Protein AF-A0A1Z9D468-F1 (afdb_monomer)

Structure (mmCIF, N/CA/C/O backbone):
data_AF-A0A1Z9D468-F1
#
_entry.id   AF-A0A1Z9D468-F1
#
loop_
_atom_site.group_PDB
_atom_site.id
_atom_site.type_symbol
_atom_site.label_atom_id
_atom_site.label_alt_id
_atom_site.label_comp_id
_atom_site.label_asym_id
_atom_site.label_entity_id
_atom_site.label_seq_id
_atom_site.pdbx_PDB_ins_code
_atom_site.Cartn_x
_atom_site.Cartn_y
_atom_site.Cartn_z
_atom_site.occupancy
_atom_site.B_iso_or_equiv
_atom_site.auth_seq_id
_atom_site.auth_comp_id
_atom_site.auth_asym_id
_atom_site.auth_atom_id
_atom_site.pdbx_PDB_model_num
ATOM 1 N N . MET A 1 1 ? -18.197 -8.336 -10.002 1.00 82.06 1 MET A N 1
ATOM 2 C CA . MET A 1 1 ? -16.817 -7.902 -10.384 1.00 82.06 1 MET A CA 1
ATOM 3 C C . MET A 1 1 ? -15.793 -8.943 -9.908 1.00 82.06 1 MET A C 1
ATOM 5 O O . MET A 1 1 ? -16.173 -9.782 -9.107 1.00 82.06 1 MET A O 1
ATOM 9 N N . ALA A 1 2 ? -14.522 -8.925 -10.345 1.00 93.06 2 ALA A N 1
ATOM 10 C CA . ALA A 1 2 ? -13.525 -9.952 -9.967 1.00 93.06 2 ALA A CA 1
ATOM 11 C C . ALA A 1 2 ? -13.364 -10.155 -8.443 1.00 93.06 2 ALA A C 1
ATOM 13 O O . ALA A 1 2 ? -13.238 -11.284 -7.984 1.00 93.06 2 ALA A O 1
ATOM 14 N N . LEU A 1 3 ? -13.423 -9.071 -7.659 1.00 93.06 3 LEU A N 1
ATOM 15 C CA . LEU A 1 3 ? -13.368 -9.134 -6.194 1.00 93.06 3 LEU A CA 1
ATOM 16 C C . LEU A 1 3 ? -14.622 -9.773 -5.576 1.00 93.06 3 LEU A C 1
ATOM 18 O O . LEU A 1 3 ? -14.521 -10.498 -4.600 1.00 93.06 3 LEU A O 1
ATOM 22 N N . GLU A 1 4 ? -15.788 -9.513 -6.159 1.00 94.69 4 GLU A N 1
ATOM 23 C CA . GLU A 1 4 ? -17.077 -10.074 -5.728 1.00 94.69 4 GLU A CA 1
ATOM 24 C C . GLU A 1 4 ? -17.076 -11.596 -5.880 1.00 94.69 4 GLU A C 1
ATOM 26 O O . GLU A 1 4 ? -17.264 -12.304 -4.902 1.00 94.69 4 GLU A O 1
ATOM 31 N N . ALA A 1 5 ? -16.709 -12.087 -7.070 1.00 97.38 5 ALA A N 1
ATOM 32 C CA . ALA A 1 5 ? -16.614 -13.521 -7.336 1.00 97.38 5 ALA A CA 1
ATOM 33 C C . ALA A 1 5 ? -15.569 -14.220 -6.446 1.00 97.38 5 ALA A C 1
ATOM 35 O O . ALA A 1 5 ? -15.749 -15.375 -6.077 1.00 97.38 5 ALA A O 1
ATOM 36 N N . TYR A 1 6 ? -14.479 -13.529 -6.085 1.00 96.25 6 TYR A N 1
ATOM 37 C CA . TYR A 1 6 ? -13.516 -14.045 -5.110 1.00 96.25 6 TYR A CA 1
ATOM 38 C C . TYR A 1 6 ? -14.128 -14.135 -3.708 1.00 96.25 6 TYR A C 1
ATOM 40 O O . TYR A 1 6 ? -13.966 -15.151 -3.045 1.00 96.25 6 TYR A O 1
ATOM 48 N N . CYS A 1 7 ? -14.825 -13.091 -3.254 1.00 96.25 7 CYS A N 1
ATOM 49 C CA . CYS A 1 7 ? -15.435 -13.053 -1.925 1.00 96.25 7 CYS A CA 1
ATOM 50 C C . CYS A 1 7 ? -16.593 -14.048 -1.760 1.00 96.25 7 CYS A C 1
ATOM 52 O O . CYS A 1 7 ? -16.823 -14.483 -0.634 1.00 96.25 7 CYS A O 1
ATOM 54 N N . ASP A 1 8 ? -17.287 -14.407 -2.845 1.00 96.94 8 ASP A N 1
ATOM 55 C CA . ASP A 1 8 ? -18.344 -15.425 -2.833 1.00 96.94 8 ASP A CA 1
ATOM 56 C C . ASP A 1 8 ? -17.792 -16.818 -2.478 1.00 96.94 8 ASP A C 1
ATOM 58 O O . ASP A 1 8 ? -18.414 -17.550 -1.711 1.00 96.94 8 ASP A O 1
ATOM 62 N N . GLU A 1 9 ? -16.608 -17.169 -2.994 1.00 98.25 9 GLU A N 1
ATOM 63 C CA . GLU A 1 9 ? -15.946 -18.458 -2.728 1.00 98.25 9 GLU A CA 1
ATOM 64 C C . GLU A 1 9 ? -15.033 -18.403 -1.490 1.00 98.25 9 GLU A C 1
ATOM 66 O O . GLU A 1 9 ? -14.946 -19.355 -0.716 1.00 98.25 9 GLU A O 1
ATOM 71 N N . TRP A 1 10 ? -14.336 -17.280 -1.289 1.00 97.31 10 TRP A N 1
ATOM 72 C CA . TRP A 1 10 ? -13.367 -17.088 -0.212 1.00 97.31 10 TRP A CA 1
ATOM 73 C C . TRP A 1 10 ? -13.510 -15.707 0.446 1.00 97.31 10 TRP A C 1
ATOM 75 O O . TRP A 1 10 ? -12.796 -14.756 0.093 1.00 97.31 10 TRP A O 1
ATOM 85 N N . PRO A 1 11 ? -14.403 -15.575 1.442 1.00 96.38 11 PRO A N 1
ATOM 86 C CA . PRO A 1 11 ? -14.669 -14.302 2.094 1.00 96.38 11 PRO A CA 1
ATOM 87 C C . PRO A 1 11 ? -13.406 -13.673 2.687 1.00 96.38 11 PRO A C 1
ATOM 89 O O . PRO A 1 11 ? -12.646 -14.301 3.431 1.00 96.38 11 PRO A O 1
ATOM 92 N N . LEU A 1 12 ? -13.184 -12.396 2.378 1.00 95.69 12 LEU A N 1
ATOM 93 C CA . LEU A 1 12 ? -12.132 -11.620 3.022 1.00 95.69 12 LEU A CA 1
ATOM 94 C C . LEU A 1 12 ? -12.514 -11.332 4.474 1.00 95.69 12 LEU A C 1
ATOM 96 O O . LEU A 1 12 ? -13.668 -11.042 4.780 1.00 95.69 12 LEU A O 1
ATOM 100 N N . SER A 1 13 ? -11.528 -11.372 5.367 1.00 95.56 13 SER A N 1
ATOM 101 C CA . SER A 1 13 ? -11.760 -11.100 6.783 1.00 95.56 13 SER A CA 1
ATOM 102 C C . SER A 1 13 ? -12.219 -9.665 7.029 1.00 95.56 13 SER A C 1
ATOM 104 O O . SER A 1 13 ? -11.827 -8.733 6.316 1.00 95.56 13 SER A O 1
ATOM 106 N N . ASP A 1 14 ? -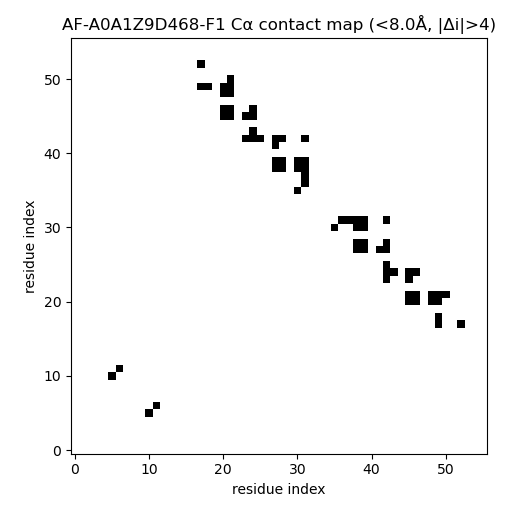12.986 -9.479 8.100 1.00 94.00 14 ASP A N 1
ATOM 107 C CA . ASP A 1 14 ? -13.508 -8.176 8.50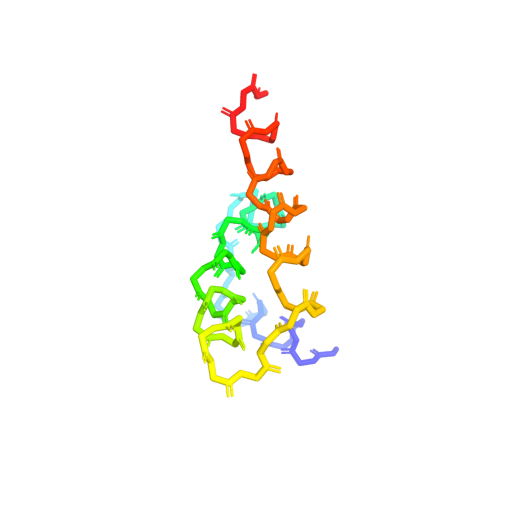1 1.00 94.00 14 ASP A CA 1
ATOM 108 C C . ASP A 1 14 ? -12.430 -7.087 8.500 1.00 94.00 14 ASP A C 1
ATOM 110 O O . ASP A 1 14 ? -11.257 -7.300 8.838 1.00 94.00 14 ASP A O 1
ATOM 114 N N . GLY A 1 15 ? -12.821 -5.894 8.054 1.00 91.50 15 GLY A N 1
ATOM 115 C CA . GLY A 1 15 ? -11.924 -4.747 7.955 1.00 91.50 15 GLY A CA 1
ATOM 116 C C . GLY A 1 15 ? -10.865 -4.841 6.848 1.00 91.50 15 GLY A C 1
ATOM 117 O O . GLY A 1 15 ? -9.951 -4.016 6.844 1.00 91.50 15 GLY A O 1
ATOM 118 N N . TYR A 1 16 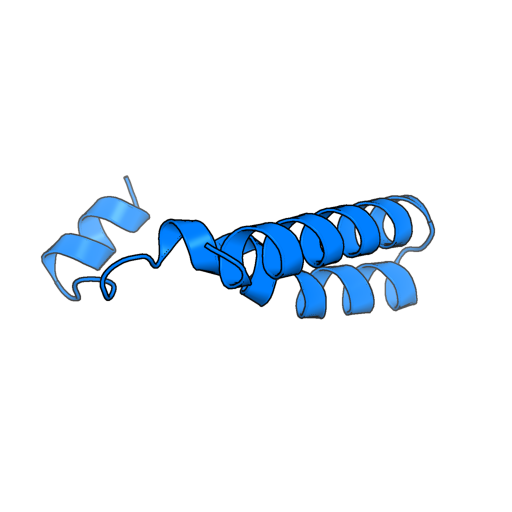? -10.954 -5.786 5.896 1.00 94.00 16 TYR A N 1
ATOM 119 C CA . TYR A 1 16 ? -9.970 -5.891 4.802 1.00 94.00 16 TYR A CA 1
ATOM 120 C C . TYR A 1 16 ? -9.787 -4.569 4.047 1.00 94.00 16 TYR A C 1
ATOM 122 O O . TYR A 1 16 ? -8.658 -4.191 3.739 1.00 94.00 16 TYR A O 1
ATOM 130 N N . ALA A 1 17 ? -10.876 -3.826 3.819 1.00 92.69 17 ALA A N 1
ATOM 131 C CA . ALA A 1 17 ? -10.846 -2.549 3.115 1.00 92.69 17 ALA A CA 1
ATOM 132 C C . ALA A 1 17 ? -9.937 -1.523 3.819 1.00 92.69 17 ALA A C 1
ATOM 134 O O . ALA A 1 17 ? -9.215 -0.774 3.163 1.00 92.69 17 ALA A O 1
ATOM 135 N N . ALA A 1 18 ? -9.897 -1.534 5.157 1.00 93.19 18 ALA A N 1
ATOM 136 C CA . ALA A 1 18 ? -9.021 -0.661 5.935 1.00 93.19 18 ALA A CA 1
ATOM 137 C C . ALA A 1 18 ? -7.536 -1.053 5.818 1.00 93.19 18 ALA A C 1
ATOM 139 O O . ALA A 1 18 ? -6.664 -0.193 5.957 1.00 93.19 18 ALA A O 1
ATOM 140 N N . ARG A 1 19 ? -7.246 -2.328 5.518 1.00 95.19 19 ARG A N 1
ATOM 141 C CA . ARG A 1 19 ? -5.889 -2.875 5.356 1.00 95.19 19 ARG A CA 1
ATOM 142 C C . ARG A 1 19 ? -5.339 -2.768 3.932 1.00 95.19 19 ARG A C 1
ATOM 144 O O . ARG A 1 19 ? -4.160 -3.044 3.735 1.00 95.19 19 ARG A O 1
ATOM 151 N N . VAL A 1 20 ? -6.133 -2.335 2.947 1.00 95.94 20 VAL A N 1
ATOM 152 C CA . VAL A 1 20 ? -5.666 -2.202 1.553 1.00 95.94 20 VAL A CA 1
ATOM 153 C C . VAL A 1 20 ? -4.425 -1.315 1.472 1.00 95.94 20 VAL A C 1
ATOM 155 O O . VAL A 1 20 ? -3.401 -1.750 0.956 1.00 95.94 20 VAL A O 1
ATOM 158 N N . GLU A 1 21 ? -4.468 -0.115 2.056 1.00 97.44 21 GLU A N 1
ATOM 159 C CA . GLU A 1 21 ? -3.328 0.815 2.025 1.00 97.44 21 GLU A CA 1
ATOM 160 C C . GLU A 1 21 ? -2.089 0.251 2.718 1.00 97.44 21 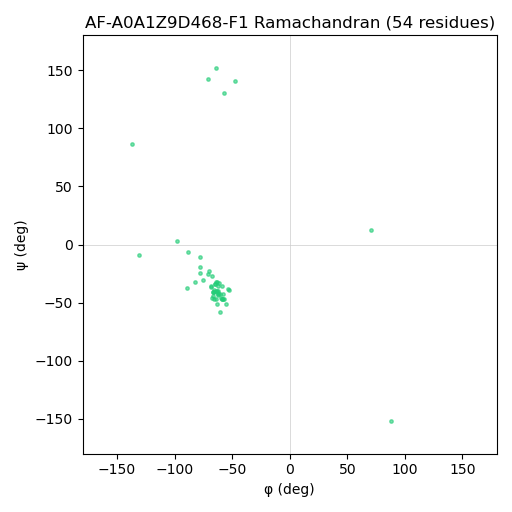GLU A C 1
ATOM 162 O O . GLU A 1 21 ? -0.976 0.458 2.242 1.00 97.44 21 GLU A O 1
ATOM 167 N N . LEU A 1 22 ? -2.274 -0.511 3.802 1.00 97.06 22 LEU A N 1
ATOM 168 C CA . LEU A 1 22 ? -1.176 -1.199 4.480 1.00 97.06 22 LEU A CA 1
ATOM 169 C C . LEU A 1 22 ? -0.478 -2.177 3.525 1.00 97.06 22 LEU A C 1
ATOM 171 O O . LEU A 1 22 ? 0.748 -2.168 3.425 1.00 97.06 22 LEU A O 1
ATOM 175 N N . HIS A 1 23 ? -1.249 -2.974 2.784 1.00 97.56 23 HIS A N 1
ATOM 176 C CA . HIS A 1 23 ? -0.706 -3.910 1.800 1.00 97.56 23 HIS A CA 1
ATOM 177 C C . HIS A 1 23 ? -0.115 -3.217 0.561 1.00 97.56 23 HIS A C 1
ATOM 179 O O . H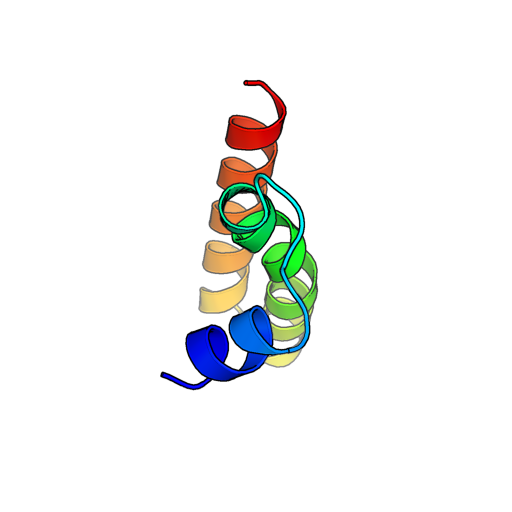IS A 1 23 ? 0.765 -3.786 -0.080 1.00 97.56 23 HIS A O 1
ATOM 185 N N . GLN A 1 24 ? -0.528 -1.985 0.244 1.00 98.25 24 GLN A N 1
ATOM 186 C CA . GLN A 1 24 ? 0.024 -1.211 -0.875 1.00 98.25 24 GLN A CA 1
ATOM 187 C C . GLN A 1 24 ? 1.387 -0.568 -0.577 1.00 98.25 24 GLN A C 1
ATOM 189 O O . GLN A 1 24 ? 2.115 -0.245 -1.515 1.00 98.25 24 GLN A O 1
ATOM 194 N N . VAL A 1 25 ? 1.788 -0.408 0.692 1.00 98.38 25 VAL A N 1
ATOM 195 C CA . VAL A 1 25 ? 3.078 0.230 1.030 1.00 98.38 25 VAL A CA 1
ATOM 196 C C . VAL A 1 25 ? 4.258 -0.503 0.384 1.00 98.38 25 VAL A C 1
ATOM 198 O O . VAL A 1 25 ? 5.109 0.137 -0.232 1.00 98.38 25 VAL A O 1
ATOM 201 N N . TYR A 1 26 ? 4.299 -1.836 0.479 1.00 98.50 26 TYR A N 1
ATOM 202 C CA . TYR A 1 26 ? 5.392 -2.640 -0.076 1.00 98.50 26 TYR A CA 1
ATOM 203 C C . TYR A 1 26 ? 5.554 -2.486 -1.602 1.00 98.50 26 TYR A C 1
ATOM 205 O O . TYR A 1 26 ? 6.628 -2.049 -2.027 1.00 98.50 26 TYR A O 1
ATOM 213 N N . PRO A 1 27 ? 4.539 -2.767 -2.447 1.00 98.50 27 PRO A N 1
ATOM 214 C CA . PRO A 1 27 ? 4.697 -2.641 -3.895 1.00 98.50 27 PRO A CA 1
ATOM 215 C C . PRO A 1 27 ? 4.968 -1.196 -4.333 1.00 98.50 27 PRO A C 1
ATOM 217 O O . PRO A 1 27 ? 5.733 -0.978 -5.269 1.00 98.50 27 PRO A O 1
ATOM 220 N N . LEU A 1 28 ? 4.420 -0.190 -3.640 1.00 98.62 28 LEU A N 1
ATOM 221 C CA . LEU A 1 28 ? 4.698 1.212 -3.963 1.00 98.62 28 LEU A CA 1
ATOM 222 C C . LEU A 1 28 ? 6.144 1.615 -3.655 1.00 98.62 28 LEU A C 1
ATOM 224 O O . LEU A 1 28 ? 6.727 2.383 -4.418 1.00 98.62 28 LEU A O 1
ATOM 228 N N . LEU A 1 29 ? 6.747 1.090 -2.584 1.00 98.56 29 LEU A N 1
ATOM 229 C CA . LEU A 1 29 ? 8.175 1.285 -2.316 1.00 98.56 29 LEU A CA 1
ATOM 230 C C . LEU A 1 29 ? 9.045 0.590 -3.368 1.00 98.56 29 LEU A C 1
ATOM 232 O O . LEU A 1 29 ? 10.004 1.191 -3.848 1.00 98.56 29 LEU A O 1
ATOM 236 N N . VAL A 1 30 ? 8.681 -0.628 -3.784 1.00 98.62 30 VAL A N 1
ATOM 237 C CA . VAL A 1 30 ? 9.349 -1.319 -4.901 1.00 98.62 30 VAL A CA 1
ATOM 238 C C . VAL A 1 30 ? 9.280 -0.465 -6.169 1.00 98.62 30 VAL A C 1
ATOM 240 O O . VAL A 1 30 ? 10.301 -0.222 -6.807 1.00 98.62 30 VAL A O 1
ATOM 243 N N . HIS A 1 31 ? 8.111 0.080 -6.506 1.00 98.62 31 HIS A N 1
ATOM 244 C CA . HIS A 1 31 ? 7.965 0.969 -7.658 1.00 98.62 31 HIS A CA 1
ATOM 245 C C . HIS A 1 31 ? 8.731 2.285 -7.508 1.00 98.62 31 HIS A C 1
ATOM 247 O O . HIS A 1 31 ? 9.246 2.799 -8.494 1.00 98.62 31 HIS A O 1
ATOM 253 N N . ALA A 1 32 ? 8.852 2.831 -6.299 1.00 98.38 32 ALA A N 1
ATOM 254 C CA . ALA A 1 32 ? 9.676 4.011 -6.066 1.00 98.38 32 ALA A CA 1
ATOM 255 C C . ALA A 1 32 ? 11.155 3.737 -6.373 1.00 98.38 32 ALA A C 1
ATOM 257 O O . ALA A 1 32 ? 11.807 4.578 -6.987 1.00 98.38 32 ALA A O 1
ATOM 258 N N . ILE A 1 33 ? 11.658 2.553 -6.007 1.00 98.31 33 ILE A N 1
ATOM 259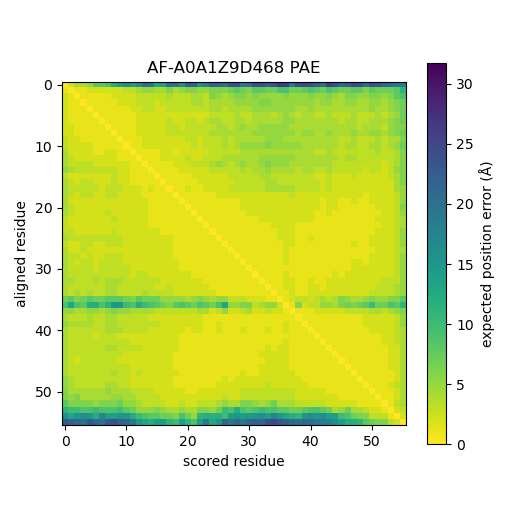 C CA . ILE A 1 33 ? 13.027 2.115 -6.315 1.00 98.31 33 ILE A CA 1
ATOM 260 C C . ILE A 1 33 ? 13.210 1.904 -7.823 1.00 98.31 33 ILE A C 1
ATOM 262 O O . ILE A 1 33 ? 14.214 2.336 -8.381 1.00 98.31 33 ILE A O 1
ATOM 266 N N . LEU A 1 34 ? 12.251 1.249 -8.484 1.00 98.38 34 LEU A N 1
ATOM 267 C CA . LEU A 1 34 ? 12.380 0.857 -9.892 1.00 98.38 34 LEU A CA 1
ATOM 268 C C . LEU A 1 34 ? 12.052 1.981 -10.886 1.00 98.38 34 LEU A C 1
ATOM 270 O O . LEU A 1 34 ? 12.627 2.025 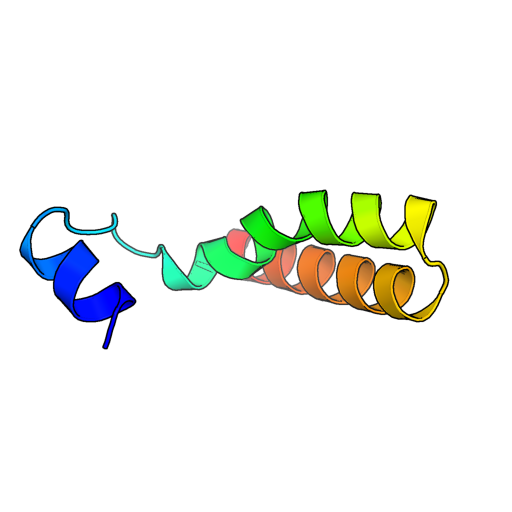-11.969 1.00 98.38 34 LEU A O 1
ATOM 274 N N . PHE A 1 35 ? 11.121 2.872 -10.539 1.00 97.25 35 PHE A N 1
ATOM 275 C CA . PHE A 1 35 ? 10.497 3.815 -11.478 1.00 97.25 35 PHE A CA 1
ATOM 276 C C . PHE A 1 35 ? 10.47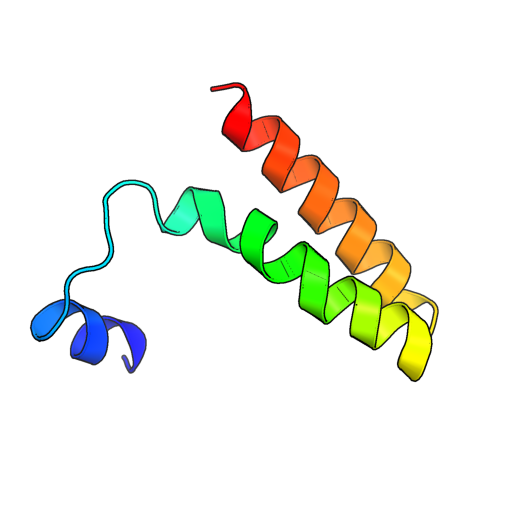8 5.271 -10.984 1.00 97.25 35 PHE A C 1
ATOM 278 O O . PHE A 1 35 ? 10.153 6.178 -11.750 1.00 97.25 35 PHE A O 1
ATOM 285 N N . GLY A 1 36 ? 10.843 5.530 -9.726 1.00 89.94 36 GLY A N 1
ATOM 286 C CA . GLY A 1 36 ? 11.087 6.881 -9.222 1.00 89.94 36 GLY A CA 1
ATOM 287 C C . GLY A 1 36 ? 9.867 7.641 -8.675 1.00 89.94 36 GLY A C 1
ATOM 288 O O . GLY A 1 36 ? 8.938 7.086 -8.087 1.00 89.94 36 GLY A O 1
ATOM 289 N N . GLY A 1 37 ? 9.932 8.973 -8.779 1.00 82.69 37 GLY A N 1
ATOM 290 C CA . GLY A 1 37 ? 9.376 9.916 -7.795 1.00 82.69 37 GLY A CA 1
ATOM 291 C C . GLY A 1 37 ? 7.860 9.919 -7.556 1.00 82.69 37 GLY A C 1
ATOM 292 O O . GLY A 1 37 ? 7.435 10.159 -6.423 1.00 82.69 37 GLY A O 1
ATOM 293 N N . SER A 1 38 ? 7.020 9.627 -8.554 1.00 94.44 38 SER A N 1
ATOM 294 C CA . SER A 1 38 ? 5.558 9.595 -8.351 1.00 94.44 38 SER A CA 1
ATOM 295 C C . SER A 1 38 ? 5.142 8.484 -7.378 1.00 94.44 38 SER A C 1
ATOM 297 O O . SER A 1 38 ? 4.232 8.670 -6.562 1.00 94.44 38 SER A O 1
ATOM 299 N N . TYR A 1 39 ? 5.865 7.364 -7.397 1.00 98.38 39 TYR A N 1
ATOM 300 C CA . TYR A 1 39 ? 5.623 6.226 -6.520 1.00 98.38 39 TYR A CA 1
ATOM 301 C C . TYR A 1 39 ? 6.111 6.472 -5.093 1.00 98.38 39 TYR A C 1
ATOM 303 O O . TYR A 1 39 ? 5.456 6.026 -4.157 1.00 98.38 39 TYR A O 1
ATOM 311 N N . ALA A 1 40 ? 7.170 7.265 -4.889 1.00 97.50 40 ALA A N 1
ATOM 312 C CA . ALA A 1 40 ? 7.592 7.670 -3.544 1.00 97.50 40 ALA A CA 1
ATOM 313 C C . ALA A 1 40 ? 6.506 8.504 -2.833 1.00 97.50 40 ALA A C 1
ATOM 315 O O . ALA A 1 40 ? 6.194 8.284 -1.656 1.00 97.50 40 ALA A O 1
ATOM 316 N N . ALA A 1 41 ? 5.865 9.423 -3.564 1.00 97.75 41 ALA A N 1
ATOM 317 C CA . ALA A 1 41 ? 4.738 10.193 -3.045 1.00 97.75 41 ALA A CA 1
ATOM 318 C C . ALA A 1 41 ? 3.514 9.303 -2.765 1.00 97.75 41 ALA A C 1
ATOM 320 O O . ALA A 1 41 ? 2.833 9.491 -1.754 1.00 97.75 41 ALA A O 1
ATOM 321 N N . ALA A 1 42 ? 3.242 8.318 -3.628 1.00 98.19 42 ALA A N 1
ATOM 322 C CA . ALA A 1 42 ? 2.175 7.343 -3.412 1.00 98.19 42 ALA A CA 1
ATOM 323 C C . ALA A 1 42 ? 2.434 6.465 -2.176 1.00 98.19 42 ALA A C 1
ATOM 325 O O . ALA A 1 42 ? 1.556 6.365 -1.322 1.00 98.19 42 ALA A O 1
ATOM 326 N N . ALA A 1 43 ? 3.646 5.922 -2.023 1.00 98.31 43 ALA A N 1
ATOM 327 C CA . ALA A 1 43 ? 4.046 5.119 -0.867 1.00 98.31 43 ALA A CA 1
ATOM 328 C C . ALA A 1 43 ? 3.893 5.902 0.445 1.00 98.31 43 ALA A C 1
ATOM 330 O O . ALA A 1 43 ? 3.345 5.395 1.422 1.00 98.31 43 ALA A O 1
ATOM 331 N N . THR A 1 44 ? 4.300 7.176 0.451 1.00 98.00 44 THR A N 1
ATOM 332 C CA . THR A 1 44 ? 4.154 8.053 1.623 1.00 98.00 44 THR A CA 1
ATOM 333 C C . THR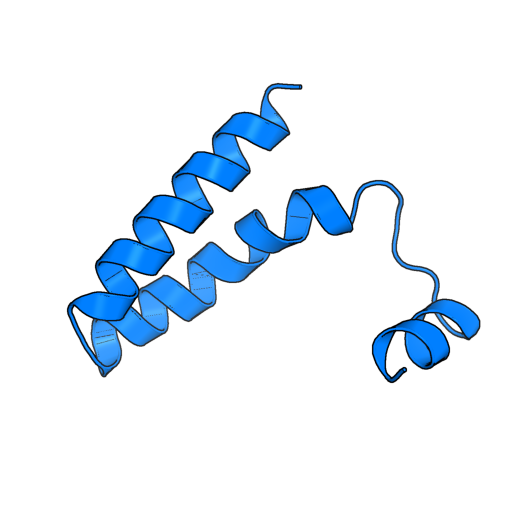 A 1 44 ? 2.686 8.265 1.999 1.00 98.00 44 THR A C 1
ATOM 335 O O . THR A 1 44 ? 2.341 8.241 3.182 1.00 98.00 44 THR A O 1
ATOM 338 N N . ARG A 1 45 ? 1.800 8.472 1.012 1.00 98.06 45 ARG A N 1
ATOM 339 C CA . ARG A 1 45 ? 0.358 8.619 1.267 1.00 98.06 45 ARG A CA 1
ATOM 340 C C . ARG A 1 45 ? -0.249 7.328 1.813 1.00 98.06 45 ARG A C 1
ATOM 342 O O . ARG A 1 45 ? -0.938 7.398 2.829 1.00 98.06 45 ARG A O 1
ATOM 349 N N . ALA A 1 46 ? 0.049 6.185 1.194 1.00 98.06 46 ALA A N 1
ATOM 350 C CA . ALA A 1 46 ? -0.441 4.878 1.630 1.00 98.06 46 ALA A CA 1
ATOM 351 C C . ALA A 1 46 ? -0.010 4.574 3.075 1.00 98.06 46 ALA A C 1
ATOM 353 O O . ALA A 1 46 ? -0.843 4.256 3.921 1.00 98.06 46 ALA A O 1
ATOM 354 N N . ALA A 1 47 ? 1.266 4.802 3.408 1.00 97.94 47 ALA A N 1
ATOM 355 C CA . ALA A 1 47 ? 1.787 4.594 4.759 1.00 97.94 47 ALA A CA 1
ATOM 356 C C . ALA A 1 47 ? 1.087 5.479 5.805 1.00 97.94 47 ALA A C 1
ATOM 358 O O . ALA A 1 47 ? 0.713 5.002 6.877 1.00 97.94 47 ALA A O 1
ATOM 359 N N . ARG A 1 48 ? 0.848 6.762 5.494 1.00 97.94 48 ARG A N 1
ATOM 360 C CA . ARG A 1 48 ? 0.113 7.670 6.393 1.00 97.94 48 ARG A CA 1
ATOM 361 C C . ARG A 1 48 ? -1.324 7.208 6.625 1.00 97.94 48 ARG A C 1
ATOM 363 O O . ARG A 1 48 ? -1.784 7.227 7.764 1.00 97.94 48 ARG A O 1
ATOM 370 N N . GLN A 1 49 ? -2.023 6.783 5.572 1.00 97.06 49 GLN A N 1
ATOM 371 C CA . GLN A 1 49 ? -3.394 6.282 5.688 1.00 97.06 49 GLN A CA 1
ATOM 372 C C . GLN A 1 49 ? -3.459 4.970 6.472 1.00 97.06 49 GLN A C 1
ATOM 374 O O . GLN A 1 49 ? -4.335 4.818 7.320 1.00 97.06 49 GLN A O 1
ATOM 379 N N . ALA A 1 50 ? -2.514 4.056 6.241 1.00 96.06 50 ALA A N 1
ATOM 380 C CA . ALA A 1 50 ? -2.419 2.798 6.972 1.00 96.06 50 ALA A CA 1
ATOM 381 C C . ALA A 1 50 ? -2.248 3.036 8.481 1.00 96.06 50 ALA A C 1
ATOM 383 O O . ALA A 1 50 ? -2.985 2.468 9.282 1.00 96.06 50 ALA A O 1
ATOM 384 N N . VAL A 1 51 ? -1.342 3.940 8.874 1.00 96.19 51 VAL A N 1
ATOM 385 C CA . VAL A 1 51 ? -1.138 4.295 10.289 1.00 96.19 51 VAL A CA 1
ATOM 386 C C . VAL A 1 51 ? -2.365 4.986 10.882 1.00 96.19 51 VAL A C 1
ATOM 388 O O . VAL A 1 51 ? -2.731 4.694 12.016 1.00 96.19 51 VAL A O 1
ATOM 391 N N . ALA A 1 52 ? -3.015 5.888 10.141 1.00 95.19 52 ALA A N 1
ATOM 392 C CA . ALA A 1 52 ? -4.219 6.566 10.619 1.00 95.19 52 ALA A CA 1
ATOM 393 C C . ALA A 1 52 ? -5.374 5.584 10.874 1.00 95.19 52 ALA A C 1
ATOM 395 O O . ALA A 1 52 ? -6.072 5.716 11.873 1.00 95.19 52 ALA A O 1
ATOM 396 N N . ARG A 1 53 ? -5.544 4.580 10.004 1.00 90.38 53 ARG A N 1
ATOM 397 C CA . ARG A 1 53 ? -6.596 3.558 10.124 1.00 90.38 53 ARG A CA 1
ATOM 398 C C . ARG A 1 53 ? -6.295 2.473 11.155 1.00 90.38 53 ARG A C 1
ATOM 400 O O . ARG A 1 53 ? -7.231 1.888 11.670 1.00 90.38 53 ARG A O 1
ATOM 407 N N . ALA A 1 54 ? -5.025 2.218 11.466 1.00 82.12 54 ALA A N 1
ATOM 408 C CA . ALA A 1 54 ? -4.627 1.283 12.522 1.00 82.12 54 ALA A CA 1
ATOM 409 C C . ALA A 1 54 ? -4.767 1.862 13.944 1.00 82.12 54 ALA A C 1
ATOM 411 O O . ALA A 1 54 ? -4.593 1.140 14.921 1.00 82.12 54 ALA A O 1
ATOM 412 N N . ARG A 1 55 ? -5.006 3.174 14.064 1.00 72.44 55 ARG A N 1
ATOM 413 C CA . ARG A 1 55 ? -5.178 3.886 15.342 1.00 72.44 55 ARG A CA 1
ATOM 414 C C . ARG A 1 55 ? -6.649 4.097 15.733 1.00 72.44 55 ARG A C 1
ATOM 416 O O . ARG A 1 55 ? -6.894 4.766 16.734 1.00 72.44 55 ARG A O 1
ATOM 423 N N . LEU A 1 56 ? -7.587 3.572 14.944 1.00 56.94 56 LEU A N 1
ATOM 424 C CA . LEU A 1 56 ? -9.032 3.540 15.200 1.00 56.94 56 LEU A CA 1
ATOM 425 C C . LEU A 1 56 ? -9.441 2.114 15.569 1.00 56.94 56 LEU A C 1
ATOM 427 O O . LEU A 1 56 ? -10.364 1.985 16.398 1.00 56.94 56 LEU A O 1
#

Sequence (56 aa):
MALEAYCDEWPLSDGYAARVELHQVYPLLVHAILFGGSYAAAATRAARQAVARARL

Secondary structure (DSSP, 8-state):
-HHHHHHHHSPPPTTHHHHHHHHHHHHHHHHHHHH-HHHHHHHHHHHHHHHHHTT-

Mean predicted aligned error: 3.27 Å

Solvent-accessible surface area (backbone atoms only — not comparable to full-atom values): 3154 Å² total; per-residue (Å²): 102,79,68,54,62,44,37,74,80,53,67,73,61,88,67,49,79,64,44,48,35,50,65,44,28,60,61,26,47,53,40,21,75,75,72,32,71,73,29,46,56,49,21,54,49,26,46,54,52,23,56,58,57,73,74,110

Foldseek 3Di:
DVVVVCCVVPNDDPPVVQCPLVVLLVVLVVCCVVPNDVSVVSSVVSVVSNVVSVVD

pLDDT: mean 94.56, std 7.06, range [56.94, 98.62]

Radius of gyration: 13.63 Å; Cα contacts (8 Å, |Δi|>4): 36; chains: 1; bounding box: 31×29×27 Å